Protein AF-A0A3M6WDC2-F1 (afdb_monomer)

Radius of gyration: 13.82 Å; Cα contacts (8 Å, |Δi|>4): 148; chains: 1; bounding box: 30×29×39 Å

Structure (mmCIF, N/CA/C/O backbone):
data_AF-A0A3M6WDC2-F1
#
_entry.id   AF-A0A3M6WDC2-F1
#
loop_
_atom_site.group_PDB
_atom_site.id
_atom_site.type_symbol
_atom_site.label_atom_id
_atom_site.label_alt_id
_atom_site.label_comp_id
_atom_site.label_asym_id
_atom_site.label_entity_id
_atom_site.label_seq_id
_atom_site.pdbx_PDB_ins_code
_atom_site.Cartn_x
_atom_site.Cartn_y
_atom_site.Cartn_z
_atom_site.occupancy
_atom_site.B_iso_or_equiv
_atom_site.auth_seq_id
_atom_site.auth_comp_id
_atom_site.auth_asym_id
_atom_site.auth_atom_id
_atom_site.pdbx_PDB_model_num
ATOM 1 N N . MET A 1 1 ? -6.171 0.668 1.968 1.00 91.12 1 MET A N 1
ATOM 2 C CA . MET A 1 1 ? -6.227 -0.522 1.093 1.00 91.12 1 MET A CA 1
ATOM 3 C C . MET A 1 1 ? -7.288 -1.479 1.614 1.00 91.12 1 MET A C 1
ATOM 5 O O . MET A 1 1 ? -7.640 -1.398 2.796 1.00 91.12 1 MET A O 1
ATOM 9 N N . ASN A 1 2 ? -7.834 -2.315 0.741 1.00 95.75 2 ASN A N 1
ATOM 10 C CA . ASN A 1 2 ? -8.748 -3.386 1.124 1.00 95.75 2 ASN A CA 1
ATOM 11 C C . ASN A 1 2 ? -7.957 -4.511 1.804 1.00 95.75 2 ASN A C 1
ATOM 13 O O . ASN A 1 2 ? -6.754 -4.617 1.611 1.00 95.75 2 ASN A O 1
ATOM 17 N N . CYS A 1 3 ? -8.606 -5.300 2.653 1.00 95.31 3 CYS A N 1
ATOM 18 C CA . CYS A 1 3 ? -8.022 -6.538 3.161 1.00 95.31 3 CYS A CA 1
ATOM 19 C C . CYS A 1 3 ? -8.552 -7.702 2.319 1.00 95.31 3 CYS A C 1
ATOM 21 O O . CYS A 1 3 ? -9.759 -7.777 2.089 1.00 95.31 3 CYS A O 1
ATOM 23 N N . CYS A 1 4 ? -7.668 -8.574 1.838 1.00 94.25 4 CYS A N 1
ATOM 24 C CA . CYS A 1 4 ? -8.010 -9.666 0.924 1.00 94.25 4 CYS A CA 1
ATOM 25 C C . CYS A 1 4 ? -8.061 -11.049 1.598 1.00 94.25 4 CYS A C 1
ATOM 27 O O . CYS A 1 4 ? -7.847 -12.057 0.927 1.00 94.25 4 CYS A O 1
ATOM 29 N N . ASP A 1 5 ? -8.304 -11.110 2.907 1.00 92.94 5 ASP A N 1
ATOM 30 C CA . ASP A 1 5 ? -8.371 -12.360 3.667 1.00 92.94 5 ASP A CA 1
ATOM 31 C C . 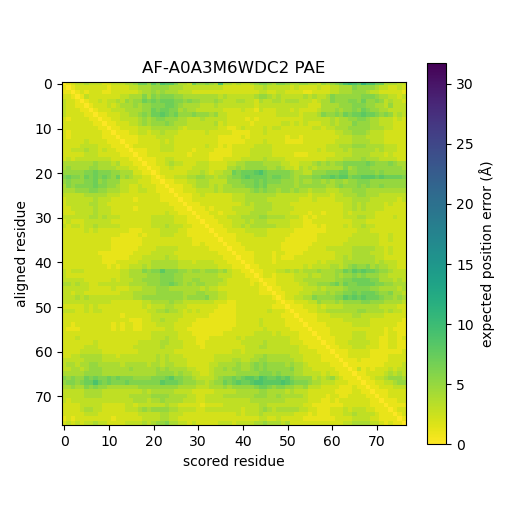ASP A 1 5 ? -9.728 -12.545 4.374 1.00 92.94 5 ASP A C 1
ATOM 33 O O . ASP A 1 5 ? -10.618 -11.692 4.337 1.00 92.94 5 ASP A O 1
ATOM 37 N N . ASN A 1 6 ? -9.899 -13.692 5.030 1.00 94.44 6 ASN A N 1
ATOM 38 C CA . ASN A 1 6 ? -11.075 -14.021 5.836 1.00 94.44 6 ASN A CA 1
ATOM 39 C C . ASN A 1 6 ? -10.891 -13.710 7.339 1.00 94.44 6 ASN A C 1
ATOM 41 O O . ASN A 1 6 ? -11.662 -14.201 8.167 1.00 94.44 6 ASN A O 1
ATOM 45 N N . SER A 1 7 ? -9.917 -12.871 7.724 1.00 91.81 7 SER A N 1
ATOM 46 C CA . SER A 1 7 ? -9.649 -12.519 9.134 1.00 91.81 7 SER A CA 1
ATOM 47 C C . SER A 1 7 ? -10.804 -11.744 9.788 1.00 91.81 7 SER A C 1
ATOM 49 O O . SER A 1 7 ? -11.039 -11.812 11.002 1.00 91.81 7 SER A O 1
ATOM 51 N N . GLY A 1 8 ? -11.576 -11.019 8.973 1.00 92.00 8 GLY A N 1
ATOM 52 C CA . GLY A 1 8 ? -12.612 -10.084 9.410 1.00 92.00 8 GLY A CA 1
ATOM 53 C C . GLY A 1 8 ? -12.151 -8.623 9.445 1.00 92.00 8 GLY A C 1
ATOM 54 O O . GLY A 1 8 ? -12.921 -7.752 9.871 1.00 92.00 8 GLY A O 1
ATOM 55 N N . ALA A 1 9 ? -10.930 -8.328 8.995 1.00 95.50 9 ALA A N 1
ATOM 56 C CA . ALA A 1 9 ? -10.544 -6.987 8.574 1.00 95.50 9 ALA A CA 1
ATOM 57 C C . ALA A 1 9 ? -11.172 -6.662 7.205 1.00 95.50 9 ALA A C 1
ATOM 59 O O . ALA A 1 9 ? -11.313 -7.528 6.352 1.00 95.50 9 ALA A O 1
ATOM 60 N N . ARG A 1 10 ? -11.588 -5.408 6.995 1.00 94.25 10 ARG A N 1
ATOM 61 C CA . ARG A 1 10 ? -12.126 -4.935 5.702 1.00 94.25 10 ARG A CA 1
ATOM 62 C C . ARG A 1 10 ? -11.251 -3.857 5.082 1.00 94.25 10 ARG A C 1
ATOM 64 O O . ARG A 1 10 ? -10.941 -3.915 3.900 1.00 94.25 10 ARG A O 1
ATOM 71 N N . ASN A 1 11 ? -10.828 -2.885 5.890 1.00 95.56 11 ASN A N 1
ATOM 72 C CA . ASN A 1 11 ? -9.989 -1.782 5.431 1.00 95.56 11 ASN A CA 1
ATOM 73 C C . ASN A 1 11 ? -8.752 -1.654 6.307 1.00 95.56 11 ASN A C 1
ATOM 75 O O . ASN A 1 11 ? -8.858 -1.500 7.530 1.00 95.56 11 ASN A O 1
ATOM 79 N N . LEU A 1 12 ? -7.604 -1.631 5.644 1.00 96.19 12 LEU A N 1
ATOM 80 C CA . LEU A 1 12 ? -6.293 -1.442 6.237 1.00 96.19 12 LEU A CA 1
ATOM 81 C C . LEU A 1 12 ? -5.775 -0.034 5.941 1.00 96.19 12 LEU A C 1
ATOM 83 O O . LEU A 1 12 ? -5.956 0.511 4.843 1.00 96.19 12 LEU A O 1
ATOM 87 N N . TYR A 1 13 ? -5.109 0.540 6.936 1.00 96.75 13 TYR A N 1
ATOM 88 C CA . TYR A 1 13 ? -4.393 1.805 6.846 1.00 96.75 13 TYR A CA 1
ATOM 89 C C . TYR A 1 13 ? -2.913 1.566 7.125 1.00 96.75 13 TYR A C 1
ATOM 91 O O . TYR A 1 13 ? -2.566 1.140 8.228 1.00 96.75 13 TYR A O 1
ATOM 99 N N . ILE A 1 14 ? -2.072 1.827 6.124 1.00 96.69 14 ILE A N 1
ATOM 100 C CA . ILE A 1 14 ? -0.618 1.658 6.202 1.00 96.69 14 ILE A CA 1
ATOM 101 C C . ILE A 1 14 ? -0.030 2.764 7.082 1.00 96.69 14 ILE A C 1
ATOM 103 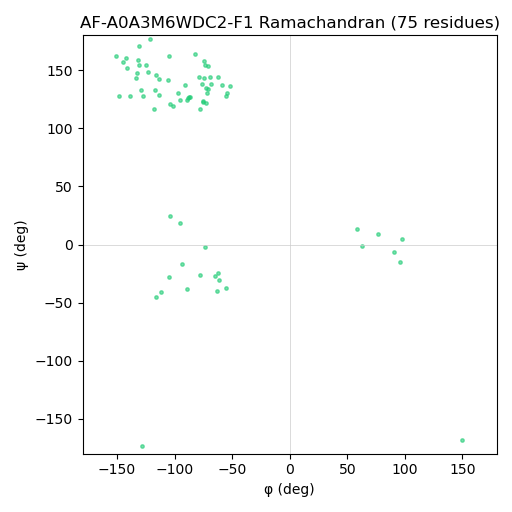O O . ILE A 1 14 ? -0.392 3.931 6.946 1.00 96.69 14 ILE A O 1
ATOM 107 N N . ILE A 1 15 ? 0.869 2.383 7.984 1.00 96.06 15 ILE A N 1
ATOM 108 C CA . ILE A 1 15 ? 1.561 3.285 8.913 1.00 96.06 15 ILE A CA 1
ATOM 109 C C . ILE A 1 15 ? 3.045 3.364 8.568 1.00 96.06 15 ILE A C 1
ATOM 111 O O . ILE A 1 15 ? 3.630 4.443 8.606 1.00 96.06 15 ILE A O 1
ATOM 115 N N . SER A 1 16 ? 3.658 2.232 8.228 1.00 96.06 16 SER A N 1
ATOM 116 C CA . SER A 1 16 ? 5.062 2.175 7.831 1.00 96.06 16 SER A CA 1
ATOM 117 C C . SER A 1 16 ? 5.323 1.028 6.861 1.00 96.06 16 SER A C 1
ATOM 119 O O . SER A 1 16 ? 4.524 0.098 6.736 1.00 96.06 16 SER A O 1
ATOM 121 N N . VAL A 1 17 ? 6.455 1.110 6.169 1.00 97.50 17 VAL A N 1
ATOM 122 C CA . VAL A 1 17 ? 6.926 0.102 5.216 1.00 97.50 17 VAL A CA 1
ATOM 123 C C . VAL A 1 17 ? 8.188 -0.530 5.785 1.00 97.50 17 VAL A C 1
ATOM 125 O O . VAL A 1 17 ? 9.106 0.182 6.205 1.00 97.50 17 VAL A O 1
ATOM 128 N N . LYS A 1 18 ? 8.234 -1.861 5.844 1.00 96.50 1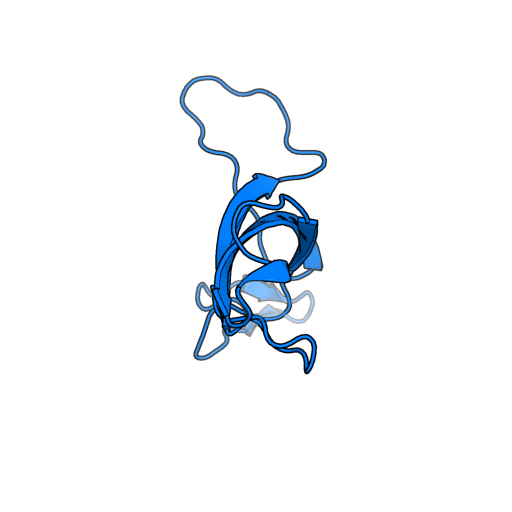8 LYS A N 1
ATOM 129 C CA . LYS A 1 18 ? 9.388 -2.577 6.390 1.00 96.50 18 LYS A CA 1
ATOM 130 C C . LYS A 1 18 ? 10.570 -2.453 5.428 1.00 96.50 18 LYS A C 1
ATOM 132 O O . LYS A 1 18 ? 10.417 -2.660 4.233 1.00 96.50 18 LYS A O 1
ATOM 137 N N . GLY A 1 19 ? 11.752 -2.133 5.956 1.00 94.38 19 GLY A N 1
ATOM 138 C CA . GLY A 1 19 ? 12.979 -2.021 5.155 1.00 94.38 19 GLY A CA 1
ATOM 139 C C . GLY A 1 19 ? 13.100 -0.735 4.330 1.00 94.38 19 GLY A C 1
ATOM 140 O O . GLY A 1 19 ? 14.021 -0.620 3.527 1.00 94.38 19 GLY A O 1
ATOM 141 N N . PHE A 1 20 ? 12.210 0.245 4.522 1.00 94.81 20 PHE A N 1
ATOM 142 C CA . PHE A 1 20 ? 12.306 1.527 3.824 1.00 94.81 20 PHE A CA 1
ATOM 143 C C . PHE A 1 20 ? 13.471 2.373 4.366 1.00 94.81 20 PHE A C 1
ATOM 145 O O . PHE A 1 20 ? 13.598 2.568 5.574 1.00 94.81 20 PHE A O 1
ATOM 152 N N . GLY A 1 21 ? 14.319 2.886 3.470 1.00 94.19 21 GLY A N 1
ATOM 153 C CA . GLY A 1 21 ? 15.490 3.691 3.828 1.00 94.19 21 GLY A CA 1
ATOM 154 C C . GLY A 1 21 ? 15.154 5.119 4.274 1.00 94.19 21 GLY A C 1
ATOM 155 O O . GLY A 1 21 ? 14.120 5.683 3.916 1.00 94.19 21 GLY A O 1
ATOM 156 N N . ALA A 1 22 ? 16.064 5.739 5.028 1.00 94.25 22 ALA A N 1
ATOM 157 C CA . ALA A 1 22 ? 15.908 7.122 5.466 1.00 94.25 22 ALA A CA 1
ATOM 158 C C . ALA A 1 22 ? 16.176 8.101 4.311 1.00 94.25 22 ALA A C 1
ATOM 160 O O . ALA A 1 22 ? 17.254 8.105 3.716 1.00 94.25 22 ALA A O 1
ATOM 161 N N . ARG A 1 23 ? 15.201 8.961 4.002 1.00 95.75 23 ARG A N 1
ATOM 162 C CA . ARG A 1 23 ? 15.374 10.072 3.058 1.00 95.75 23 ARG A CA 1
ATOM 163 C C . ARG A 1 23 ? 14.506 11.260 3.456 1.00 95.75 23 ARG A C 1
ATOM 165 O O . ARG A 1 23 ? 13.296 11.122 3.615 1.00 95.75 23 ARG A O 1
ATOM 172 N N . LEU A 1 24 ? 15.130 12.434 3.560 1.00 96.50 24 LEU A N 1
ATOM 173 C CA . LEU A 1 24 ? 14.449 13.678 3.917 1.00 96.50 24 LEU A CA 1
ATOM 174 C C . LEU A 1 24 ? 13.328 14.003 2.915 1.00 96.50 24 LEU A C 1
ATOM 176 O O . LEU A 1 24 ? 13.511 13.860 1.703 1.00 96.50 24 LEU A O 1
ATOM 180 N N . ASN A 1 25 ? 12.175 14.432 3.435 1.00 96.31 25 ASN A N 1
ATOM 181 C CA . ASN A 1 25 ? 10.972 14.810 2.680 1.00 96.31 25 ASN A CA 1
ATOM 182 C C . ASN A 1 25 ? 10.378 13.711 1.778 1.00 96.31 25 ASN A C 1
ATOM 184 O O . ASN A 1 25 ? 9.525 13.997 0.939 1.00 96.31 25 ASN A O 1
ATOM 188 N N . ARG A 1 26 ? 10.798 12.447 1.929 1.00 96.06 26 ARG A N 1
ATOM 189 C CA . ARG A 1 26 ? 10.207 11.312 1.215 1.00 96.06 26 ARG A CA 1
ATOM 190 C C . ARG A 1 26 ? 9.307 10.523 2.153 1.00 96.06 26 ARG A C 1
ATOM 192 O O . ARG A 1 26 ? 9.772 9.970 3.144 1.00 96.06 26 ARG A O 1
ATOM 199 N N . LEU A 1 27 ? 8.033 10.419 1.791 1.00 96.56 27 LEU A N 1
ATOM 200 C CA . LEU A 1 27 ? 7.125 9.491 2.453 1.00 96.56 27 LEU A CA 1
ATOM 201 C C . LEU A 1 27 ? 7.521 8.042 2.114 1.00 96.56 27 LEU A C 1
ATOM 203 O O . LEU A 1 27 ? 7.829 7.766 0.948 1.00 96.56 27 LEU A O 1
ATOM 207 N N . PRO A 1 28 ? 7.505 7.119 3.093 1.00 96.38 28 PRO A N 1
ATOM 208 C CA . PRO A 1 28 ? 7.640 5.695 2.830 1.00 96.38 28 PRO A CA 1
ATOM 209 C C . PRO A 1 28 ? 6.606 5.219 1.810 1.00 96.38 28 PRO A C 1
ATOM 211 O O . PRO A 1 28 ? 5.416 5.500 1.944 1.00 96.38 28 PRO A O 1
ATOM 214 N N . ALA A 1 29 ? 7.074 4.505 0.792 1.00 96.31 29 ALA A N 1
ATOM 215 C CA . ALA A 1 29 ? 6.254 3.962 -0.283 1.00 96.31 29 ALA A CA 1
ATOM 216 C C . ALA A 1 29 ? 6.441 2.445 -0.362 1.00 96.31 29 ALA A C 1
ATOM 218 O O . ALA A 1 29 ? 7.519 1.944 -0.049 1.00 96.31 29 ALA A O 1
ATOM 219 N N . ALA A 1 30 ? 5.387 1.746 -0.774 1.00 97.00 30 ALA A N 1
ATOM 220 C CA . ALA A 1 30 ? 5.343 0.298 -0.933 1.00 97.00 30 ALA A CA 1
ATOM 221 C C . ALA A 1 30 ? 4.526 -0.059 -2.180 1.00 97.00 30 ALA A C 1
ATOM 223 O O . ALA A 1 30 ? 3.619 0.693 -2.559 1.00 97.00 30 ALA A O 1
ATOM 224 N N . GLY A 1 31 ? 4.844 -1.193 -2.793 1.00 96.12 31 GLY A N 1
ATOM 225 C CA . GLY A 1 31 ? 4.116 -1.785 -3.910 1.00 96.12 31 GLY A CA 1
ATOM 226 C C . GLY A 1 31 ? 3.760 -3.249 -3.663 1.00 96.12 31 GLY A C 1
ATOM 227 O O . GLY A 1 31 ? 3.953 -3.782 -2.571 1.00 96.12 31 GLY A O 1
ATOM 228 N N . ALA A 1 32 ? 3.214 -3.900 -4.689 1.00 96.50 32 ALA A N 1
ATOM 229 C CA . ALA A 1 32 ? 2.877 -5.321 -4.627 1.00 96.50 32 ALA A CA 1
ATOM 230 C C . ALA A 1 32 ? 4.106 -6.174 -4.240 1.00 96.50 32 ALA A C 1
ATOM 232 O O . ALA A 1 32 ? 5.162 -6.069 -4.861 1.00 96.50 32 ALA A O 1
ATOM 233 N N . GLY A 1 33 ? 3.952 -7.024 -3.222 1.00 95.88 33 GLY A N 1
ATOM 234 C CA . GLY A 1 33 ? 5.004 -7.872 -2.651 1.00 95.88 33 GLY A CA 1
ATOM 235 C C . GLY A 1 33 ? 5.707 -7.295 -1.417 1.00 95.88 33 GLY A C 1
ATOM 236 O O . GLY A 1 33 ? 6.341 -8.052 -0.681 1.00 95.88 33 GLY A O 1
ATOM 237 N N . ASP A 1 34 ? 5.562 -5.999 -1.133 1.00 97.50 34 ASP A N 1
ATOM 238 C CA . ASP A 1 34 ? 6.204 -5.374 0.024 1.00 97.50 34 ASP A CA 1
ATOM 239 C C . ASP A 1 34 ? 5.457 -5.663 1.334 1.00 97.50 34 ASP A C 1
ATOM 241 O O . ASP A 1 34 ? 4.223 -5.688 1.396 1.00 97.50 34 ASP A O 1
ATOM 245 N N . MET A 1 35 ? 6.226 -5.816 2.418 1.00 97.69 35 MET A N 1
ATOM 246 C CA . MET A 1 35 ? 5.694 -5.943 3.774 1.00 97.69 35 MET A CA 1
ATOM 247 C C . MET A 1 35 ? 5.502 -4.564 4.414 1.00 97.69 35 MET A C 1
ATOM 249 O O . MET A 1 35 ? 6.434 -3.763 4.523 1.00 97.69 35 MET A O 1
ATOM 253 N N . VAL A 1 36 ? 4.299 -4.312 4.916 1.00 97.69 36 VAL A N 1
ATOM 254 C CA . VAL A 1 36 ? 3.899 -3.053 5.551 1.00 97.69 36 VAL A CA 1
ATOM 255 C C . VAL A 1 36 ? 3.342 -3.294 6.949 1.00 97.69 36 VAL A C 1
ATOM 257 O O . VAL A 1 36 ? 2.808 -4.361 7.244 1.00 97.69 36 VAL A O 1
ATOM 260 N N . MET A 1 37 ? 3.435 -2.292 7.818 1.00 97.69 37 MET A N 1
ATOM 261 C CA . MET A 1 37 ? 2.719 -2.274 9.093 1.00 97.69 37 MET A CA 1
ATOM 262 C C . MET A 1 37 ? 1.424 -1.491 8.910 1.00 97.69 37 MET A C 1
ATOM 264 O O . MET A 1 37 ? 1.448 -0.326 8.503 1.00 97.69 37 MET A O 1
ATOM 268 N N . ALA A 1 38 ? 0.293 -2.114 9.223 1.00 97.31 38 ALA A N 1
ATOM 269 C CA . ALA A 1 38 ? -1.026 -1.540 9.020 1.00 97.31 38 ALA A CA 1
ATOM 270 C C . ALA A 1 38 ? -1.917 -1.665 10.261 1.00 97.31 38 ALA A C 1
ATOM 272 O O . ALA A 1 38 ? -1.718 -2.511 11.130 1.00 97.31 38 ALA A O 1
ATOM 273 N N . THR A 1 39 ? -2.932 -0.807 10.331 1.00 97.25 39 THR A N 1
ATOM 274 C CA . THR A 1 39 ? -4.028 -0.908 11.306 1.00 97.25 39 THR A CA 1
ATOM 275 C C . THR A 1 39 ? -5.350 -1.147 10.601 1.00 97.25 39 THR A C 1
ATOM 277 O O . THR A 1 39 ? -5.610 -0.598 9.527 1.00 97.25 39 THR A O 1
ATOM 280 N N . VAL A 1 40 ? -6.229 -1.918 11.238 1.00 97.12 40 VAL A N 1
ATOM 281 C CA . VAL A 1 40 ? -7.597 -2.116 10.754 1.00 97.12 40 VAL A CA 1
ATOM 282 C C . VAL A 1 40 ? -8.445 -0.892 11.106 1.00 97.12 40 VAL A C 1
ATOM 284 O O . VAL A 1 40 ? -8.670 -0.591 12.282 1.00 97.12 40 VAL A O 1
ATOM 287 N N . LYS A 1 41 ? -8.947 -0.187 10.086 1.00 95.19 41 LYS A N 1
ATOM 288 C CA . LYS A 1 41 ? -9.881 0.944 10.253 1.00 95.19 41 LYS A CA 1
ATOM 289 C C . LYS A 1 41 ? -11.337 0.489 10.264 1.00 95.19 41 LYS A C 1
ATOM 291 O O . LYS A 1 41 ? -12.136 1.006 11.041 1.00 95.19 41 LYS A O 1
ATOM 296 N N . LYS A 1 42 ? -11.676 -0.495 9.428 1.00 95.00 42 LYS A N 1
ATOM 297 C CA . LYS A 1 42 ? -13.005 -1.122 9.365 1.00 95.00 42 LYS A CA 1
ATOM 298 C C . LYS A 1 42 ? -12.844 -2.637 9.426 1.00 95.00 42 LYS A C 1
ATOM 300 O O . LYS A 1 42 ? -12.004 -3.187 8.721 1.00 95.00 42 LYS A O 1
ATOM 305 N N . GLY A 1 43 ? -13.640 -3.294 10.265 1.00 94.25 43 GLY A N 1
ATOM 306 C CA . GLY A 1 43 ? -13.555 -4.733 10.534 1.00 94.25 43 GLY A CA 1
ATOM 307 C C . GLY A 1 43 ? -13.991 -5.083 11.957 1.00 94.25 43 GLY A C 1
ATOM 308 O O . GLY A 1 43 ? -14.541 -4.217 12.656 1.00 94.25 43 GLY A O 1
ATOM 309 N N . LYS A 1 44 ? -13.724 -6.326 12.376 1.00 95.25 44 LYS A N 1
ATOM 310 C CA . LYS A 1 44 ? -13.973 -6.822 13.743 1.00 95.25 44 LYS A CA 1
ATOM 311 C C . LYS A 1 44 ? -13.358 -5.886 14.801 1.00 95.25 44 LYS A C 1
ATOM 313 O O . LYS A 1 44 ? -12.214 -5.462 14.616 1.00 95.25 44 LYS A O 1
ATOM 318 N N . PRO A 1 45 ? -14.067 -5.561 15.900 1.00 94.81 45 PRO A N 1
ATOM 319 C CA . PRO A 1 45 ? -13.558 -4.660 16.939 1.00 94.81 45 PRO A CA 1
ATOM 320 C C . PRO A 1 45 ? -12.214 -5.094 17.537 1.00 94.81 45 PRO A C 1
ATOM 322 O O . PRO A 1 45 ? -11.353 -4.248 17.756 1.00 94.81 45 PRO A O 1
ATOM 325 N N . GLU A 1 46 ? -12.004 -6.400 17.711 1.00 95.06 46 GLU A N 1
ATOM 326 C CA . GLU A 1 46 ? -10.792 -6.992 18.304 1.00 95.06 46 GLU A CA 1
ATOM 327 C C . GLU A 1 46 ? -9.501 -6.728 17.516 1.00 95.06 46 GLU A C 1
ATOM 329 O O . GLU A 1 46 ? -8.406 -6.778 18.086 1.00 95.06 46 GLU A O 1
ATOM 334 N N . LEU A 1 47 ? -9.625 -6.469 16.211 1.00 93.38 47 LEU A N 1
ATOM 335 C CA . LEU A 1 47 ? -8.507 -6.203 15.302 1.00 93.38 47 LEU A CA 1
ATOM 336 C C . LEU A 1 47 ? -8.216 -4.703 15.160 1.00 93.38 47 LEU A C 1
ATOM 338 O O . LEU A 1 47 ? -7.154 -4.308 14.680 1.00 93.38 47 LEU A O 1
ATOM 342 N N . ARG A 1 48 ? -9.160 -3.837 15.549 1.00 93.00 48 ARG A N 1
ATOM 343 C CA . ARG A 1 48 ? -8.979 -2.384 15.446 1.00 93.00 48 ARG A CA 1
ATOM 344 C C . ARG A 1 48 ? -7.963 -1.909 16.476 1.00 93.00 48 ARG A C 1
ATOM 346 O O . ARG A 1 48 ? -7.803 -2.506 17.534 1.00 93.00 48 ARG A O 1
ATOM 353 N N . LYS A 1 49 ? -7.297 -0.792 16.170 1.00 92.00 49 LYS A N 1
ATOM 354 C CA . LYS A 1 49 ? -6.270 -0.151 17.019 1.00 92.00 49 LYS A CA 1
ATOM 355 C C . LYS A 1 49 ? -5.012 -0.999 17.280 1.00 92.00 49 LYS A C 1
ATOM 357 O O . LYS A 1 49 ? -4.086 -0.493 17.903 1.00 92.00 49 LYS A O 1
ATOM 362 N N . LYS A 1 50 ? -4.937 -2.233 16.773 1.00 94.00 50 LYS A N 1
ATOM 363 C CA . LYS A 1 50 ? -3.722 -3.053 16.778 1.00 94.00 50 LYS A CA 1
ATOM 364 C C . LYS A 1 50 ? -2.934 -2.817 15.494 1.00 94.00 50 LYS A C 1
ATOM 366 O O . LYS A 1 50 ? -3.520 -2.736 14.413 1.00 94.00 50 LYS A O 1
ATOM 371 N N . VAL A 1 51 ? -1.617 -2.692 15.628 1.00 96.44 51 VAL A N 1
ATOM 372 C CA . VAL A 1 51 ? -0.694 -2.621 14.491 1.00 96.44 51 VAL A CA 1
ATOM 373 C C . VAL A 1 51 ? -0.291 -4.045 14.127 1.00 96.44 51 VAL A C 1
ATOM 375 O O . VAL A 1 51 ? 0.161 -4.794 14.989 1.00 96.44 51 VAL A O 1
ATOM 378 N N . MET A 1 52 ? -0.472 -4.419 12.866 1.00 95.50 52 MET A N 1
ATOM 379 C CA . MET A 1 52 ? -0.204 -5.761 12.356 1.00 95.50 52 MET A CA 1
ATOM 380 C C . MET A 1 52 ? 0.609 -5.694 11.059 1.00 95.50 52 MET A C 1
ATOM 382 O O . MET A 1 52 ? 0.433 -4.747 10.286 1.00 95.50 52 MET A O 1
ATOM 386 N N . PRO A 1 53 ? 1.488 -6.674 10.798 1.00 96.62 53 PRO A N 1
ATOM 387 C CA . PRO A 1 53 ? 2.130 -6.802 9.498 1.00 96.62 53 PRO A CA 1
ATOM 388 C C . PRO A 1 53 ? 1.110 -7.240 8.436 1.00 96.62 53 PRO A C 1
ATOM 390 O O . PRO A 1 53 ? 0.218 -8.041 8.712 1.00 96.62 53 PRO A O 1
ATOM 393 N N . ALA A 1 54 ? 1.262 -6.731 7.218 1.00 97.19 54 ALA A N 1
ATOM 394 C CA . ALA A 1 54 ? 0.505 -7.122 6.034 1.00 97.19 54 ALA A CA 1
ATOM 395 C C . ALA A 1 54 ? 1.425 -7.123 4.803 1.00 97.19 54 ALA A C 1
ATOM 397 O O . ALA A 1 54 ? 2.480 -6.486 4.815 1.00 97.19 54 ALA A O 1
ATOM 398 N N . VAL A 1 55 ? 1.024 -7.825 3.745 1.00 97.75 55 VAL A N 1
ATOM 399 C CA . VAL A 1 55 ? 1.704 -7.817 2.442 1.00 97.75 55 VAL A CA 1
ATOM 400 C C . VAL A 1 55 ? 0.737 -7.249 1.415 1.00 97.75 55 VAL A C 1
ATOM 402 O O . VAL A 1 55 ? -0.424 -7.650 1.394 1.00 97.75 55 VAL A O 1
ATOM 405 N N . ILE A 1 56 ? 1.203 -6.317 0.585 1.00 97.38 56 ILE A N 1
ATOM 406 C CA . ILE A 1 56 ? 0.394 -5.770 -0.511 1.00 97.38 56 ILE A CA 1
ATOM 407 C C . ILE A 1 56 ? 0.330 -6.817 -1.624 1.00 97.38 56 ILE A C 1
ATOM 409 O O . ILE A 1 56 ? 1.365 -7.236 -2.141 1.00 97.38 56 ILE A O 1
ATOM 413 N N . VAL A 1 57 ? -0.871 -7.227 -2.015 1.00 97.25 57 VAL A N 1
ATOM 414 C CA . VAL A 1 57 ? -1.091 -8.237 -3.061 1.00 97.25 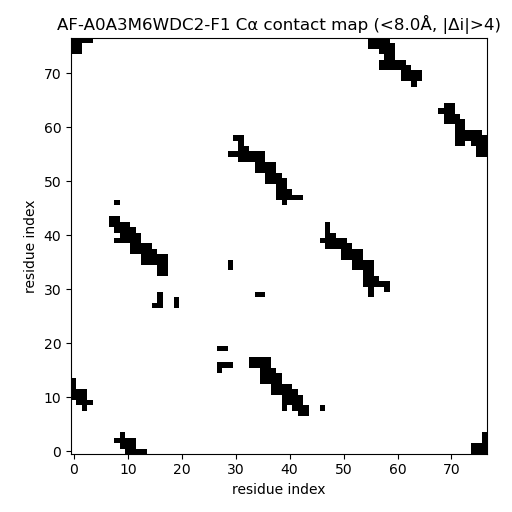57 VAL A CA 1
ATOM 415 C C . VAL A 1 57 ? -1.574 -7.628 -4.372 1.00 97.25 57 VAL A C 1
ATOM 417 O O . VAL A 1 57 ? -1.306 -8.185 -5.437 1.00 97.25 57 VAL A O 1
ATOM 420 N N . ARG A 1 58 ? -2.267 -6.485 -4.321 1.00 97.62 58 ARG A N 1
ATOM 421 C CA . ARG A 1 58 ? -2.777 -5.778 -5.502 1.00 97.62 58 ARG A CA 1
ATOM 422 C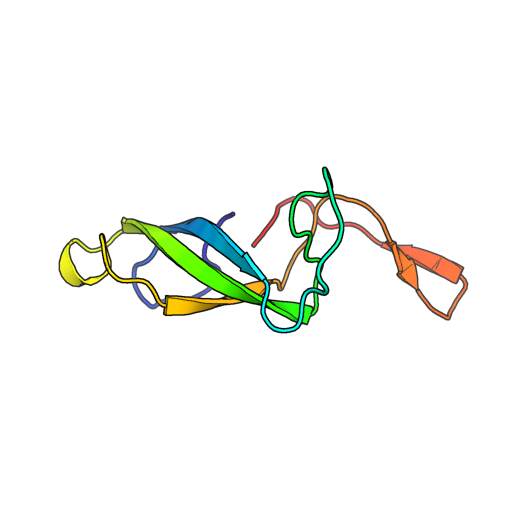 C . ARG A 1 58 ? -2.469 -4.290 -5.423 1.00 97.62 58 ARG A C 1
ATOM 424 O O . ARG A 1 58 ? -2.516 -3.682 -4.356 1.00 97.62 58 ARG A O 1
ATOM 431 N N . GLN A 1 59 ? -2.160 -3.710 -6.579 1.00 97.12 59 GLN A N 1
ATOM 432 C CA . GLN A 1 59 ? -1.749 -2.320 -6.735 1.00 97.12 59 GLN A CA 1
ATOM 433 C C . GLN A 1 59 ? -2.402 -1.700 -7.977 1.00 97.12 59 GLN A C 1
ATOM 435 O O . GLN A 1 59 ? -2.253 -2.218 -9.085 1.00 97.12 59 GLN A O 1
ATOM 440 N N . SER A 1 60 ? -3.055 -0.547 -7.808 1.00 97.38 60 SER A N 1
ATOM 441 C CA . SER A 1 60 ? -3.706 0.178 -8.909 1.00 97.38 60 SER A CA 1
ATOM 442 C C . SER A 1 60 ? -2.734 0.968 -9.782 1.00 97.38 60 SER A C 1
ATOM 444 O O . SER A 1 60 ? -2.992 1.221 -10.956 1.00 97.38 60 SER A O 1
ATOM 446 N N . LYS A 1 61 ? -1.588 1.373 -9.227 1.00 96.75 61 LYS A N 1
ATOM 447 C CA . LYS A 1 61 ? -0.530 2.031 -9.993 1.00 96.75 61 LYS A CA 1
ATOM 448 C C . LYS A 1 61 ? 0.172 0.993 -10.885 1.00 96.75 61 LYS A C 1
ATOM 450 O O . LYS A 1 61 ? 0.754 0.063 -10.330 1.00 96.75 61 LYS A O 1
ATOM 455 N N . PRO A 1 62 ? 0.204 1.156 -12.219 1.00 97.19 62 PRO A N 1
ATOM 456 C CA . PRO A 1 62 ? 0.870 0.200 -13.093 1.00 97.19 62 PRO A CA 1
ATOM 457 C C . PRO A 1 62 ? 2.370 0.094 -12.821 1.00 97.19 62 PRO A C 1
ATOM 459 O O . PRO A 1 62 ? 3.031 1.103 -12.554 1.00 97.19 62 PRO A O 1
ATOM 462 N N . TRP A 1 63 ? 2.908 -1.116 -12.960 1.00 96.25 63 TRP A N 1
ATOM 463 C CA . TRP A 1 63 ? 4.346 -1.376 -12.969 1.00 96.25 63 TRP A CA 1
ATOM 464 C C . TRP A 1 63 ? 4.730 -2.258 -14.157 1.00 96.25 63 TRP A C 1
ATOM 466 O O . TRP A 1 63 ? 3.913 -3.004 -14.701 1.00 96.25 63 TRP A O 1
ATOM 476 N N . ARG A 1 64 ? 5.990 -2.140 -14.577 1.00 97.12 64 ARG A N 1
ATOM 477 C CA . ARG A 1 64 ? 6.543 -2.897 -15.698 1.00 97.12 64 ARG A CA 1
ATOM 478 C C 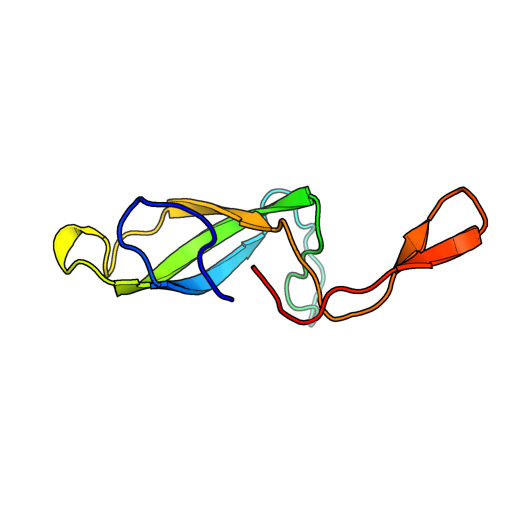. ARG A 1 64 ? 7.071 -4.241 -15.204 1.00 97.12 64 ARG A C 1
ATOM 480 O O . ARG A 1 64 ? 7.887 -4.283 -14.284 1.00 97.12 64 ARG A O 1
ATOM 487 N N . ARG A 1 65 ? 6.627 -5.324 -15.833 1.00 96.19 65 ARG A N 1
ATOM 488 C CA . ARG A 1 65 ? 7.161 -6.675 -15.639 1.00 96.19 65 ARG A CA 1
ATOM 489 C C . ARG A 1 65 ? 8.425 -6.889 -16.478 1.00 96.19 65 ARG A C 1
ATOM 491 O O . ARG A 1 65 ? 8.716 -6.127 -17.400 1.00 96.19 65 ARG A O 1
ATOM 498 N N . ALA A 1 66 ? 9.188 -7.933 -16.152 1.00 95.31 66 ALA A N 1
ATOM 499 C CA . ALA A 1 66 ? 10.443 -8.260 -16.837 1.00 95.31 66 ALA A CA 1
ATOM 500 C C . ALA A 1 66 ? 10.258 -8.564 -18.338 1.00 95.31 66 ALA A C 1
ATOM 502 O O . ALA A 1 66 ? 11.128 -8.241 -19.139 1.00 95.31 66 ALA A O 1
ATOM 503 N N . ASP A 1 67 ? 9.102 -9.112 -18.717 1.00 96.81 67 ASP A N 1
ATOM 504 C CA . ASP A 1 67 ? 8.679 -9.356 -20.104 1.00 96.81 67 ASP A CA 1
ATOM 505 C C . ASP A 1 67 ? 8.279 -8.073 -20.866 1.00 96.81 67 ASP A C 1
ATOM 507 O O . ASP A 1 67 ? 7.971 -8.122 -22.052 1.00 96.81 67 ASP A O 1
ATOM 511 N N . GLY A 1 6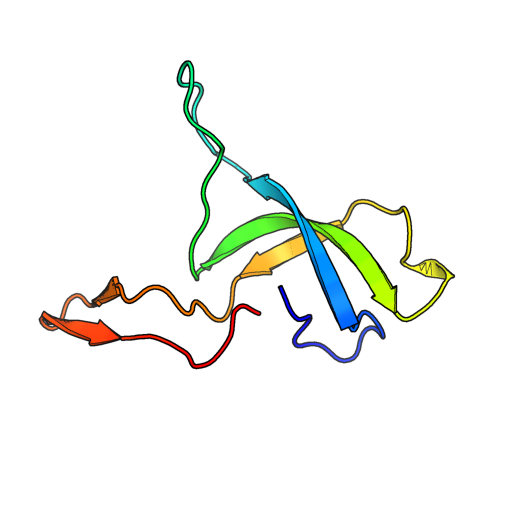8 ? 8.303 -6.909 -20.209 1.00 96.06 68 GLY A N 1
ATOM 512 C CA . GLY A 1 68 ? 7.988 -5.612 -20.807 1.00 96.06 68 GLY A CA 1
ATOM 513 C C . GLY A 1 68 ? 6.519 -5.205 -20.718 1.00 96.06 68 GLY A C 1
ATOM 514 O O . GLY A 1 68 ? 6.205 -4.054 -21.022 1.00 96.06 68 GLY A O 1
ATOM 515 N N . ILE A 1 69 ? 5.635 -6.088 -20.248 1.00 97.31 69 ILE A N 1
ATOM 516 C CA . ILE A 1 69 ? 4.208 -5.792 -20.102 1.00 97.31 69 ILE A CA 1
ATOM 517 C C . ILE A 1 69 ? 3.989 -4.908 -18.869 1.00 97.31 69 ILE A C 1
ATOM 519 O O . ILE A 1 69 ? 4.574 -5.129 -17.806 1.00 97.31 69 ILE A O 1
ATOM 523 N N . TYR A 1 70 ? 3.123 -3.903 -18.995 1.00 97.12 70 TYR A N 1
ATOM 524 C CA . TYR A 1 70 ? 2.653 -3.118 -17.857 1.00 97.12 70 TYR A CA 1
ATOM 525 C C . TYR A 1 70 ? 1.403 -3.768 -17.270 1.00 97.12 70 TYR A C 1
ATOM 527 O O . TYR A 1 70 ? 0.422 -3.979 -17.979 1.00 97.12 70 TYR A O 1
ATOM 535 N N . LEU A 1 71 ? 1.441 -4.070 -15.975 1.00 96.12 71 LEU A N 1
ATOM 536 C CA . LEU A 1 71 ? 0.323 -4.654 -15.241 1.00 96.12 71 LEU A CA 1
ATOM 537 C C . LEU A 1 71 ? -0.186 -3.656 -14.201 1.00 96.12 71 LEU A C 1
ATOM 539 O O . LEU A 1 71 ? 0.609 -2.947 -13.586 1.00 96.12 71 LEU A O 1
ATOM 543 N N . TYR A 1 72 ? -1.499 -3.615 -13.999 1.00 96.88 72 TYR A N 1
ATOM 544 C CA . TYR A 1 72 ? -2.151 -2.930 -12.886 1.00 96.88 72 TYR A CA 1
ATOM 545 C C . TYR A 1 72 ? -3.376 -3.731 -12.445 1.00 96.88 72 TYR A C 1
ATOM 547 O O . TYR A 1 72 ? -3.922 -4.516 -13.221 1.00 96.88 72 TYR A O 1
ATOM 555 N N . PHE A 1 73 ? -3.797 -3.536 -11.201 1.00 97.81 73 PHE A N 1
ATOM 556 C CA . PHE A 1 73 ? -5.026 -4.111 -10.667 1.00 97.81 73 PHE A CA 1
ATOM 557 C C . PHE A 1 73 ? -6.121 -3.051 -10.546 1.00 97.81 73 PHE A C 1
ATOM 559 O O . PHE A 1 73 ? -5.851 -1.852 -10.532 1.00 97.81 73 PHE A O 1
ATOM 566 N N . GLU A 1 74 ? -7.366 -3.500 -10.434 1.00 97.56 74 GLU A N 1
ATOM 567 C CA . GLU A 1 74 ? -8.516 -2.619 -10.222 1.00 97.56 74 GLU A CA 1
ATOM 568 C C . GLU A 1 74 ? -8.430 -1.866 -8.881 1.00 97.56 74 GLU A C 1
ATOM 570 O O . GLU A 1 74 ? -8.724 -0.673 -8.810 1.00 97.56 74 GLU A O 1
ATOM 575 N N . ASP A 1 75 ? -7.973 -2.538 -7.820 1.00 96.88 75 ASP A N 1
ATOM 576 C CA . ASP A 1 75 ? -7.901 -1.994 -6.467 1.00 96.88 75 ASP A CA 1
ATOM 577 C C . ASP A 1 75 ? -6.534 -2.208 -5.792 1.00 96.88 75 ASP A C 1
ATOM 579 O O . ASP A 1 75 ? -5.650 -2.907 -6.289 1.00 96.88 75 ASP A O 1
ATOM 583 N N . ASN A 1 76 ? -6.361 -1.564 -4.632 1.00 96.88 76 ASN A N 1
ATOM 584 C CA . ASN A 1 76 ? -5.216 -1.786 -3.750 1.00 96.88 76 ASN A CA 1
ATOM 585 C C . ASN A 1 76 ? -5.647 -2.682 -2.588 1.00 96.88 76 ASN A C 1
ATOM 587 O O . ASN A 1 76 ? -6.513 -2.271 -1.798 1.00 96.88 76 ASN A O 1
ATOM 591 N N . ALA A 1 77 ? -5.017 -3.846 -2.459 1.00 95.44 77 ALA A N 1
ATOM 592 C CA . ALA A 1 77 ? -5.330 -4.856 -1.452 1.00 95.44 77 ALA A CA 1
ATOM 593 C C . ALA A 1 77 ? -4.074 -5.552 -0.934 1.00 95.44 77 ALA A C 1
ATOM 595 O O . ALA A 1 77 ? -3.075 -5.602 -1.687 1.00 95.44 77 ALA A O 1
#

Foldseek 3Di:
DADPDPPFFGDKDFDAWPPDDDDPPDDHDDDAQTKTWIARPDTDPVRHPDTDIDGWHFAQDWDADPVRDIDHDPDTD

InterPro domains:
  IPR000218 Large ribosomal subunit protein uL14 [PF00238] (1-77)
  IPR000218 Large ribosomal subunit protein uL14 [PTHR11761] (1-77)
  IPR000218 Large ribosomal subunit protein uL14 [SM01374] (1-77)
  IPR036853 Lar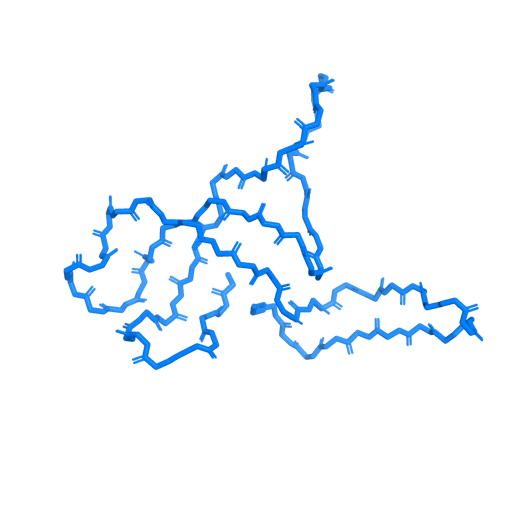ge ribosomal subunit protein uL14 superfamily [G3DSA:2.40.150.20] (1-77)
  IPR036853 Large ribosomal subunit protein uL14 superfamily [SSF50193] (1-77)

Secondary structure (DSSP, 8-state):
-B--SSSSEEEEEEEEETTPPP-TTPPP---TT-EEEEEEEEE-GGGBT-EEEEE----SS-EE-TTS-EE--SS--

Organism: Hortaea werneckii (NCBI:txid91943)

Nea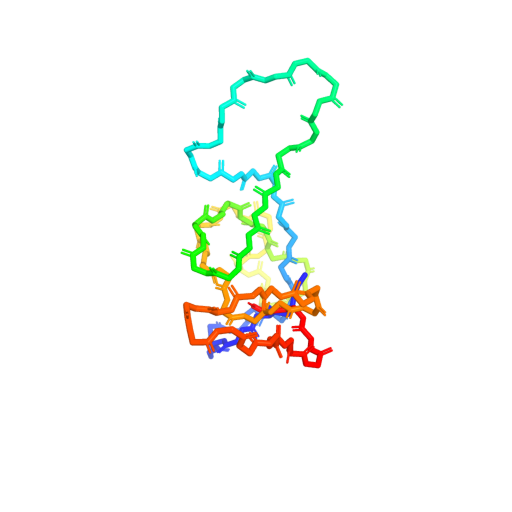rest PDB structures (foldseek):
  4v5z-assembly1_Bk  TM=9.717E-01  e=1.004E-09  Canis lupus familiaris
  8jiv-assembly1_CV  TM=9.980E-01  e=2.683E-09  Triticum aestivum
  8a3w-assembly1_J  TM=9.916E-01  e=5.070E-09  Leishmania major strain Friedlin
  5t2a-assembly1_U  TM=9.959E-01  e=7.600E-09  Leishmania donovani
  8ova-assembly1_BW  TM=9.951E-01  e=8.532E-09  Trypanosoma brucei brucei

Solvent-accessible surface area (backbone atoms only — not comparable to full-atom values): 4639 Å² total; per-residue (Å²): 73,43,48,88,63,88,86,45,51,44,30,38,43,80,78,48,46,68,90,65,78,95,54,88,98,57,78,82,77,81,53,63,75,38,49,30,35,25,30,35,79,39,56,50,74,90,52,37,89,42,81,40,82,48,64,31,74,34,33,51,71,66,46,74,44,96,90,68,52,74,48,61,39,94,50,42,42

Sequence (77 aa):
MNCCDNSGARNLYIISVKGFGARLNRLPAAGAGDMVMATVKKGKPELRKKVMPAVIVRQSKPWRRADGIYLYFEDNA

pLDDT: mean 95.89, std 1.53, range [91.12, 97.81]

Mean predicted aligned error: 2.91 Å